Protein AF-T0ZMD0-F1 (afdb_monomer_lite)

Structure (mmCIF, N/CA/C/O backbone):
data_AF-T0ZMD0-F1
#
_entry.id   AF-T0ZMD0-F1
#
loop_
_atom_site.group_PDB
_atom_site.id
_atom_site.type_symbol
_atom_site.label_atom_id
_atom_site.label_alt_id
_atom_site.label_comp_id
_atom_site.label_asym_id
_atom_site.label_entity_id
_atom_site.label_seq_id
_atom_site.pdbx_PDB_ins_code
_atom_site.Cartn_x
_atom_site.Cartn_y
_atom_site.Cartn_z
_atom_site.occupancy
_atom_site.B_iso_or_equiv
_atom_site.auth_seq_id
_atom_site.auth_comp_id
_atom_site.auth_asym_id
_atom_site.auth_atom_id
_atom_site.pdbx_PDB_model_num
ATOM 1 N N . MET A 1 1 ? -16.844 22.521 11.952 1.00 40.09 1 MET A N 1
ATOM 2 C CA . MET A 1 1 ? -15.823 23.270 11.186 1.00 40.09 1 MET A CA 1
ATOM 3 C C . MET A 1 1 ? -14.766 23.731 12.173 1.00 40.09 1 MET A C 1
ATOM 5 O O . MET A 1 1 ? -15.115 24.445 13.101 1.00 40.09 1 MET A O 1
ATOM 9 N N . VAL A 1 2 ? -13.525 23.253 12.065 1.00 36.34 2 VAL A N 1
ATOM 10 C CA . VAL A 1 2 ? -12.446 23.704 12.960 1.00 36.34 2 VAL A CA 1
ATOM 11 C C . VAL A 1 2 ? -11.869 24.987 12.368 1.00 36.34 2 VAL A C 1
ATOM 13 O O . VAL A 1 2 ? -11.177 24.950 11.355 1.00 36.34 2 VAL A O 1
ATOM 16 N N . GLU A 1 3 ? -12.208 26.130 12.959 1.00 47.44 3 GLU A N 1
ATOM 17 C CA . GLU A 1 3 ? -11.680 27.434 12.554 1.00 47.44 3 GLU A CA 1
ATOM 18 C C . GLU A 1 3 ? -10.413 27.760 13.352 1.00 47.44 3 GLU A C 1
ATOM 20 O O . GLU A 1 3 ? -10.457 27.909 14.571 1.00 47.44 3 GLU A O 1
ATOM 25 N N . ALA A 1 4 ? -9.276 27.923 12.672 1.00 49.31 4 ALA A N 1
ATOM 26 C CA . ALA A 1 4 ? -8.074 28.477 13.288 1.00 49.31 4 ALA A CA 1
ATOM 27 C C . ALA A 1 4 ? -8.109 30.012 13.204 1.00 49.31 4 ALA A C 1
ATOM 29 O O . ALA A 1 4 ? -8.079 30.584 12.108 1.00 49.31 4 ALA A O 1
ATOM 30 N N . ARG A 1 5 ? -8.152 30.684 14.358 1.00 55.81 5 ARG A N 1
ATOM 31 C CA . ARG A 1 5 ? -8.105 32.150 14.468 1.00 55.81 5 ARG A CA 1
ATOM 32 C C . ARG A 1 5 ? -6.722 32.619 14.916 1.00 55.81 5 ARG A C 1
ATOM 34 O O . ARG A 1 5 ? -6.032 31.931 15.665 1.00 55.81 5 ARG A O 1
ATOM 41 N N . GLN A 1 6 ? -6.299 33.767 14.405 1.00 66.50 6 GLN A N 1
ATOM 42 C CA . GLN A 1 6 ? -5.112 34.483 14.857 1.00 66.50 6 GLN A CA 1
ATOM 43 C C . GLN A 1 6 ? -5.365 35.123 16.237 1.00 66.50 6 GLN A C 1
ATOM 45 O O . GLN A 1 6 ? -6.524 35.270 16.632 1.00 66.50 6 GLN A O 1
ATOM 50 N N . PRO A 1 7 ? -4.310 35.541 16.964 1.00 67.75 7 PRO A N 1
ATOM 51 C CA . PRO A 1 7 ? -4.454 36.244 18.243 1.00 67.75 7 PRO A CA 1
ATOM 52 C C . PRO A 1 7 ? -5.270 37.545 18.151 1.00 67.75 7 PRO A C 1
ATOM 54 O O . PRO A 1 7 ? -5.857 37.965 19.140 1.00 67.75 7 PRO A O 1
ATOM 57 N N . ASP A 1 8 ? -5.338 38.162 16.966 1.00 75.12 8 ASP A N 1
ATOM 58 C CA . ASP A 1 8 ? -6.132 39.364 16.672 1.00 75.12 8 ASP A CA 1
ATOM 59 C C . ASP A 1 8 ? -7.603 39.062 16.303 1.00 75.12 8 ASP A C 1
ATOM 61 O O . ASP A 1 8 ? -8.353 39.959 15.918 1.00 75.12 8 ASP A O 1
ATOM 65 N N . GLY A 1 9 ? -8.023 37.795 16.382 1.00 69.31 9 GLY A N 1
ATOM 66 C CA . GLY A 1 9 ? -9.378 37.346 16.064 1.00 69.31 9 GLY A CA 1
ATOM 67 C C . GLY A 1 9 ? -9.666 37.153 14.572 1.00 69.31 9 GLY A C 1
ATOM 68 O O . GLY A 1 9 ? -10.742 36.652 14.234 1.00 69.31 9 GLY A O 1
ATOM 69 N N . LYS A 1 10 ? -8.736 37.477 13.662 1.00 64.38 10 LYS A N 1
ATOM 70 C CA . LYS A 1 10 ? -8.917 37.223 12.223 1.00 64.38 10 LYS A CA 1
ATOM 71 C C . LYS A 1 10 ? -8.713 35.745 11.901 1.00 64.38 10 LYS A C 1
ATOM 73 O O . LYS A 1 10 ? -7.869 35.071 12.490 1.00 64.38 10 LYS A O 1
ATOM 78 N N . LEU A 1 11 ? -9.460 35.217 10.928 1.00 59.81 11 LEU A N 1
ATOM 79 C CA . LEU A 1 11 ? -9.220 33.862 10.421 1.00 59.81 11 LEU A CA 1
ATOM 80 C C . LEU A 1 11 ? -7.783 33.746 9.891 1.00 59.81 11 LEU A C 1
ATOM 82 O O . LEU A 1 11 ? -7.318 34.587 9.120 1.00 59.81 11 LEU A O 1
ATOM 86 N N . LYS A 1 12 ? -7.077 32.691 10.312 1.00 54.75 12 LYS A N 1
ATOM 87 C CA . LYS A 1 12 ? -5.674 32.444 9.944 1.00 54.75 12 LYS A CA 1
ATOM 88 C C . LYS A 1 12 ? -5.505 32.108 8.460 1.00 54.75 12 LYS A C 1
ATOM 90 O O . LYS A 1 12 ? -4.443 32.347 7.898 1.00 54.75 12 LYS A O 1
ATOM 95 N N . TYR A 1 13 ? -6.564 31.613 7.822 1.00 51.16 13 TYR A N 1
ATOM 96 C CA . TYR A 1 13 ? -6.591 31.287 6.402 1.00 51.16 13 TYR A CA 1
ATOM 97 C C . TYR A 1 13 ? -7.840 31.897 5.769 1.00 51.16 13 TYR A C 1
ATOM 99 O O . TYR A 1 13 ? -8.961 31.554 6.137 1.00 51.16 13 TYR A O 1
ATOM 107 N N . LYS A 1 14 ? -7.647 32.811 4.814 1.00 44.09 14 LYS A N 1
ATOM 108 C CA . LYS A 1 14 ? -8.706 33.283 3.919 1.00 44.09 14 LYS A CA 1
ATOM 109 C C . LYS A 1 14 ? -8.437 32.665 2.548 1.00 44.09 14 LYS A C 1
ATOM 111 O O . LYS A 1 14 ? -7.700 33.225 1.746 1.00 44.09 14 LYS A O 1
ATOM 116 N N . CYS A 1 15 ? -8.970 31.472 2.309 1.00 49.38 15 CYS A N 1
ATOM 117 C CA . CYS A 1 15 ? -8.951 30.865 0.981 1.00 49.38 15 CYS A CA 1
ATOM 118 C C . CYS A 1 15 ? -10.113 31.471 0.178 1.00 49.38 15 CYS A C 1
ATOM 120 O O . CYS A 1 15 ? -11.268 31.290 0.550 1.00 49.38 15 CYS A O 1
ATOM 122 N N . GLY A 1 16 ? -9.824 32.253 -0.866 1.00 38.97 16 GLY A N 1
ATOM 123 C CA . GLY A 1 16 ? -10.847 32.869 -1.724 1.00 38.97 16 GLY A CA 1
ATOM 124 C C . GLY A 1 16 ? -11.347 31.919 -2.820 1.00 38.97 16 GLY A C 1
ATOM 125 O O . GLY A 1 16 ? -10.521 31.333 -3.514 1.00 38.97 16 GLY A O 1
ATOM 126 N N . GLY A 1 17 ? -12.672 31.771 -2.961 1.00 57.94 17 GLY A N 1
ATOM 127 C CA . GLY A 1 17 ? -13.357 30.951 -3.979 1.00 57.94 17 GLY A CA 1
ATOM 128 C C . GLY A 1 17 ? -14.487 30.066 -3.416 1.00 57.94 17 GLY A C 1
ATOM 129 O O . GLY A 1 17 ? -14.615 29.928 -2.200 1.00 57.94 17 GLY A O 1
ATOM 130 N N . ASP A 1 18 ? -15.281 29.445 -4.302 1.00 59.94 18 ASP A N 1
ATOM 131 C CA . ASP A 1 18 ? -16.253 28.383 -3.975 1.00 59.94 18 ASP A CA 1
ATOM 132 C C . ASP A 1 18 ? -15.513 27.072 -3.651 1.00 59.94 18 ASP A C 1
ATOM 134 O O . ASP A 1 18 ? -15.312 26.209 -4.509 1.00 59.94 18 ASP A O 1
ATOM 138 N N . PHE A 1 19 ? -15.069 26.899 -2.406 1.00 59.03 19 PHE A N 1
ATOM 139 C CA . PHE A 1 19 ? -14.485 25.631 -1.968 1.00 59.03 19 PHE A CA 1
ATOM 140 C C . PHE A 1 19 ? -15.575 24.677 -1.491 1.00 59.03 19 PHE A C 1
ATOM 142 O O . PHE A 1 19 ? -16.247 24.921 -0.491 1.00 59.03 19 PHE A O 1
ATOM 149 N N . LYS A 1 20 ? -15.709 23.533 -2.166 1.00 65.38 20 LYS A N 1
ATOM 150 C CA . LYS A 1 20 ? -16.463 22.399 -1.627 1.00 65.38 20 LYS A CA 1
ATOM 151 C C . LYS A 1 20 ? -15.529 21.544 -0.778 1.00 65.38 20 LYS A C 1
ATOM 153 O O . LYS A 1 20 ? -14.611 20.916 -1.297 1.00 65.38 20 LYS A O 1
ATOM 158 N N . THR A 1 21 ? -15.767 21.507 0.529 1.00 69.25 21 THR A N 1
ATOM 159 C CA . THR A 1 21 ? -15.073 20.582 1.431 1.00 69.25 21 THR A CA 1
ATOM 160 C C . THR A 1 21 ? -15.620 19.169 1.245 1.00 69.25 21 THR A C 1
ATOM 162 O O . THR A 1 21 ? -16.837 18.965 1.164 1.00 69.25 21 THR A O 1
ATOM 165 N N . PHE A 1 22 ? -14.718 18.192 1.201 1.00 71.31 22 PHE A N 1
ATOM 166 C CA . PHE A 1 22 ? -15.036 16.771 1.168 1.00 71.31 22 PHE A CA 1
ATOM 167 C C . PHE A 1 22 ? -14.552 16.141 2.477 1.00 71.31 22 PHE A C 1
ATOM 169 O O . PHE A 1 22 ? -13.348 16.033 2.705 1.00 71.31 22 PHE A O 1
ATOM 176 N N . ASN A 1 23 ? -15.487 15.804 3.366 1.00 82.56 23 ASN A N 1
ATOM 177 C CA . ASN A 1 23 ? -15.170 15.194 4.655 1.00 82.56 23 ASN A CA 1
ATOM 178 C C . ASN A 1 23 ? -15.190 13.671 4.512 1.00 82.56 23 ASN A C 1
ATOM 180 O O . ASN A 1 23 ? -15.939 13.135 3.701 1.00 82.56 23 ASN A O 1
ATOM 184 N N . ILE A 1 24 ? -14.358 12.969 5.285 1.00 83.62 24 ILE A N 1
ATOM 185 C CA . ILE A 1 24 ? -14.415 11.499 5.353 1.00 83.62 24 ILE A CA 1
ATOM 186 C C . ILE A 1 24 ? -15.555 11.065 6.265 1.00 83.62 24 ILE A C 1
ATOM 188 O O . ILE A 1 24 ? -16.425 10.287 5.879 1.00 83.62 24 ILE A O 1
ATOM 192 N N . LEU A 1 25 ? -15.550 11.623 7.469 1.00 87.94 25 LEU A N 1
ATOM 193 C CA . LEU A 1 25 ? -16.556 11.381 8.483 1.00 87.94 25 LEU A CA 1
ATOM 194 C C . LEU A 1 25 ? -17.563 12.523 8.459 1.00 87.94 25 LEU A C 1
ATOM 196 O O . LEU A 1 25 ? -17.179 13.696 8.420 1.00 87.94 25 LEU A O 1
ATOM 200 N N . ARG A 1 26 ? -18.839 12.168 8.494 1.00 88.56 26 ARG A N 1
ATOM 201 C CA . ARG A 1 26 ? -19.922 13.095 8.790 1.00 88.56 26 ARG A CA 1
ATOM 202 C C . ARG A 1 26 ? -20.075 13.264 10.295 1.00 88.56 26 ARG A C 1
ATOM 204 O O . ARG A 1 26 ? -20.149 14.397 10.759 1.00 88.56 26 ARG A O 1
ATOM 211 N N . GLU A 1 27 ? -20.068 12.155 11.027 1.00 90.25 27 GLU A N 1
ATOM 212 C CA . GLU A 1 27 ? -20.309 12.130 12.467 1.00 90.25 27 GLU A CA 1
ATOM 213 C C . GLU A 1 27 ? -19.496 11.021 13.147 1.00 90.25 27 GLU A C 1
ATOM 215 O O . GLU A 1 27 ? -19.136 10.017 12.526 1.00 90.25 27 GLU A O 1
ATOM 220 N N . TYR A 1 28 ? -19.164 11.242 14.417 1.00 92.38 28 TYR A N 1
ATOM 221 C CA . TYR A 1 28 ? -18.503 10.284 15.295 1.00 92.38 28 TYR A CA 1
ATOM 222 C C . TYR A 1 28 ? -19.109 10.406 16.691 1.00 92.38 28 TYR A C 1
ATOM 224 O O . TYR A 1 28 ? -19.133 11.502 17.253 1.00 92.38 28 TYR A O 1
ATOM 232 N N . GLU A 1 29 ? -19.533 9.283 17.252 1.00 95.19 29 GLU A N 1
ATOM 233 C CA . GLU A 1 29 ? -20.088 9.179 18.597 1.00 95.19 29 GLU A CA 1
ATOM 234 C C . GLU A 1 29 ? -19.394 8.036 19.348 1.00 95.19 29 GLU A C 1
ATOM 236 O O . GLU A 1 29 ? -19.066 6.998 18.768 1.00 95.19 29 GLU A O 1
ATOM 241 N N . PHE A 1 30 ? -19.151 8.236 20.642 1.00 94.50 30 PHE A N 1
ATOM 242 C CA . PHE A 1 30 ? -18.651 7.202 21.543 1.00 94.50 30 PHE A CA 1
ATOM 243 C C . PHE A 1 30 ? -19.632 7.030 22.697 1.00 94.50 30 PHE A C 1
ATOM 245 O O . PHE A 1 30 ? -19.888 7.986 23.432 1.00 94.50 30 PHE A O 1
ATOM 252 N N . ASN A 1 31 ? -20.144 5.814 22.868 1.00 94.12 31 ASN A N 1
ATOM 253 C CA . ASN A 1 31 ? -20.979 5.453 24.002 1.00 94.12 31 ASN A CA 1
ATOM 254 C C . ASN A 1 31 ? -20.098 4.844 25.102 1.00 94.12 31 ASN A C 1
ATOM 256 O O . ASN A 1 31 ? -19.581 3.740 24.957 1.00 94.12 31 ASN A O 1
ATOM 260 N N . ALA A 1 32 ? -19.928 5.566 26.211 1.00 93.12 32 ALA A N 1
ATOM 261 C CA . ALA A 1 32 ? -19.086 5.125 27.322 1.00 93.12 32 ALA A CA 1
ATOM 262 C C . ALA A 1 32 ? -19.688 3.966 28.138 1.00 93.12 32 ALA A C 1
ATOM 264 O O . ALA A 1 32 ? -18.946 3.286 28.839 1.00 93.12 32 ALA A O 1
ATOM 265 N N . GLU A 1 33 ? -21.003 3.742 28.066 1.00 94.81 33 GLU A N 1
ATOM 266 C CA . GLU A 1 33 ? -21.670 2.639 28.769 1.00 94.81 33 GLU A CA 1
ATOM 267 C C . GLU A 1 33 ? -21.510 1.312 28.020 1.00 94.81 33 GLU A C 1
ATOM 269 O O . GLU A 1 33 ? -21.354 0.270 28.654 1.00 94.81 33 GLU A O 1
ATOM 274 N N . THR A 1 34 ? -21.527 1.343 26.681 1.00 94.31 34 THR A N 1
ATOM 275 C CA . THR A 1 34 ? -21.368 0.146 25.833 1.00 94.31 34 THR A CA 1
ATOM 276 C C . THR A 1 34 ? -19.956 -0.028 25.267 1.00 94.31 34 THR A C 1
ATOM 278 O O . THR A 1 34 ? -19.668 -1.059 24.668 1.00 94.31 34 THR A O 1
ATOM 281 N N . GLU A 1 35 ? -19.069 0.954 25.460 1.00 94.56 35 GLU A N 1
ATOM 282 C CA . GLU A 1 35 ? -17.739 1.043 24.830 1.00 94.56 35 GLU A CA 1
ATOM 283 C C . GLU A 1 35 ? -17.786 0.996 23.287 1.00 94.56 35 GLU A C 1
ATOM 285 O O . GLU A 1 35 ? -16.816 0.625 22.620 1.00 94.56 35 GLU A O 1
ATOM 290 N N . GLU A 1 36 ? -18.912 1.398 22.693 1.00 96.06 36 GLU A N 1
ATOM 291 C CA . GLU A 1 36 ? -19.125 1.360 21.247 1.00 96.06 36 GLU A CA 1
ATOM 292 C C . GLU A 1 36 ? -18.762 2.683 20.569 1.00 96.06 36 GLU A C 1
ATOM 294 O O . GLU A 1 36 ? -19.025 3.781 21.068 1.00 96.06 36 GLU A O 1
ATOM 299 N N . HIS A 1 37 ? -18.184 2.563 19.373 1.00 94.25 37 HIS A N 1
ATOM 300 C CA . HIS A 1 37 ? -17.872 3.682 18.493 1.00 94.25 37 HIS A CA 1
ATOM 301 C C . HIS A 1 37 ? -18.806 3.665 17.281 1.00 94.25 37 HIS A C 1
ATOM 303 O O . HIS A 1 37 ? -18.746 2.741 16.467 1.00 94.25 37 HIS A O 1
ATOM 309 N N . THR A 1 38 ? -19.601 4.719 17.113 1.00 93.19 38 THR A N 1
ATOM 310 C CA . THR A 1 38 ? -20.445 4.921 15.930 1.00 93.19 38 THR A CA 1
ATOM 311 C C . THR A 1 38 ? -19.777 5.931 15.010 1.00 93.19 38 THR A C 1
ATOM 313 O O . THR A 1 38 ? -19.401 7.026 15.424 1.00 93.19 38 THR A O 1
ATOM 316 N N . ILE A 1 39 ? -19.603 5.556 13.744 1.00 92.31 39 ILE A N 1
ATOM 317 C CA . ILE A 1 39 ? -18.988 6.399 12.720 1.00 92.31 39 ILE A CA 1
ATOM 318 C C . ILE A 1 39 ? -19.960 6.511 11.549 1.00 92.31 39 ILE A C 1
ATOM 320 O O . ILE A 1 39 ? -20.269 5.506 10.910 1.00 92.31 39 ILE A O 1
ATOM 324 N N . GLU A 1 40 ? -20.386 7.729 11.219 1.00 90.94 40 GLU A N 1
ATOM 325 C CA . GLU A 1 40 ? -21.125 7.996 9.985 1.00 90.94 40 GLU A CA 1
ATOM 326 C C . GLU A 1 40 ? -20.160 8.522 8.918 1.00 90.94 40 GLU A C 1
ATOM 328 O O . GLU A 1 40 ? -19.497 9.548 9.101 1.00 90.94 40 GLU A O 1
ATOM 333 N N . LEU A 1 41 ? -20.071 7.826 7.783 1.00 88.69 41 LEU A N 1
ATOM 334 C CA . LEU A 1 41 ? -19.326 8.303 6.616 1.00 88.69 41 LEU A CA 1
ATOM 335 C C . LEU A 1 41 ? -20.129 9.379 5.885 1.00 88.69 41 LEU A C 1
ATOM 337 O O . LEU A 1 41 ? -21.350 9.292 5.784 1.00 88.69 41 LEU A O 1
ATOM 341 N N . ASP A 1 42 ? -19.449 10.377 5.322 1.00 89.19 42 ASP A N 1
ATOM 342 C CA . ASP A 1 42 ? -20.120 11.368 4.479 1.00 89.19 42 ASP A CA 1
ATOM 343 C C . ASP A 1 42 ? -20.750 10.667 3.256 1.00 89.19 42 ASP A C 1
ATOM 345 O O . ASP A 1 42 ? -20.019 10.051 2.475 1.00 89.19 42 ASP A O 1
ATOM 349 N N . PRO A 1 43 ? -22.079 10.751 3.037 1.00 86.19 43 PRO A N 1
ATOM 350 C CA . PRO A 1 43 ? -22.754 10.015 1.964 1.00 86.19 43 PRO A CA 1
ATOM 351 C C . PRO A 1 43 ? -22.208 10.308 0.562 1.00 86.19 43 PRO A C 1
ATOM 353 O O . PRO A 1 43 ? -22.333 9.484 -0.345 1.00 86.19 43 PRO A O 1
ATOM 356 N N . ARG A 1 44 ? -21.544 11.458 0.370 1.00 84.94 44 ARG A N 1
ATOM 357 C CA . ARG A 1 44 ? -20.880 11.809 -0.893 1.00 84.94 44 ARG A CA 1
ATOM 358 C C . ARG A 1 44 ? -19.722 10.861 -1.230 1.00 84.94 44 ARG A C 1
ATOM 360 O O . ARG A 1 44 ? -19.330 10.807 -2.392 1.00 84.94 44 ARG A O 1
ATOM 367 N N . TRP A 1 45 ? -19.216 10.077 -0.273 1.00 83.75 45 TRP A N 1
ATOM 368 C CA . TRP A 1 45 ? -18.262 8.990 -0.526 1.00 83.75 45 TRP A CA 1
ATOM 369 C C . TRP A 1 45 ? -18.812 7.919 -1.443 1.00 83.75 45 TRP A C 1
ATOM 371 O O . TRP A 1 45 ? -18.082 7.427 -2.298 1.00 83.75 45 TRP A O 1
ATOM 381 N N . VAL A 1 46 ? -20.095 7.584 -1.310 1.00 79.69 46 VAL A N 1
ATOM 382 C CA . VAL A 1 46 ? -20.720 6.542 -2.133 1.00 79.69 46 VAL A CA 1
ATOM 383 C C . VAL A 1 46 ? -20.651 6.918 -3.616 1.00 79.69 46 VAL A C 1
ATOM 385 O O . VAL A 1 46 ? -20.444 6.054 -4.465 1.00 79.69 46 VAL A O 1
ATOM 388 N N . LEU A 1 47 ? -20.720 8.218 -3.930 1.00 81.56 47 LEU A N 1
ATOM 389 C CA . LEU A 1 47 ? -20.613 8.722 -5.300 1.00 81.56 47 LEU A CA 1
ATOM 390 C C . LEU A 1 47 ? -19.241 8.439 -5.927 1.00 81.56 47 LEU A C 1
ATOM 392 O O . LEU A 1 47 ? -19.178 8.185 -7.127 1.00 81.56 47 LEU A O 1
ATOM 396 N N . LEU A 1 48 ? -18.159 8.420 -5.137 1.00 76.12 48 LEU A N 1
ATOM 397 C CA . LEU A 1 48 ? -16.814 8.107 -5.639 1.00 76.12 48 LEU A CA 1
ATOM 398 C C . LEU A 1 48 ? -16.692 6.658 -6.128 1.00 76.12 48 LEU A C 1
ATOM 400 O O . LEU A 1 48 ? -15.885 6.377 -7.006 1.00 76.12 48 LEU A O 1
ATOM 404 N N . PHE A 1 49 ? -17.513 5.748 -5.601 1.00 73.00 49 PHE A N 1
ATOM 405 C CA . PHE A 1 49 ? -17.535 4.342 -6.014 1.00 73.00 49 PHE A CA 1
ATOM 406 C C . PHE A 1 49 ? -18.577 4.048 -7.102 1.00 73.00 49 PHE A C 1
ATOM 408 O O . PHE A 1 49 ? -18.643 2.925 -7.604 1.00 73.00 49 PHE A O 1
ATOM 415 N N . GLY A 1 50 ? -19.375 5.044 -7.506 1.00 73.25 50 GLY A N 1
ATOM 416 C CA . GLY A 1 50 ? -20.444 4.880 -8.496 1.00 73.25 50 GLY A CA 1
ATOM 417 C C . GLY A 1 50 ? -19.948 4.440 -9.876 1.00 73.25 50 GLY A C 1
ATOM 418 O O . GLY A 1 50 ? -20.656 3.722 -10.579 1.00 73.25 50 GLY A O 1
ATOM 419 N N . ALA A 1 51 ? -18.709 4.795 -10.233 1.00 75.94 51 ALA A N 1
ATOM 420 C CA . ALA A 1 51 ? -18.072 4.402 -11.491 1.00 75.94 51 ALA A CA 1
ATOM 421 C C . ALA A 1 51 ? -17.600 2.936 -11.519 1.00 75.94 51 ALA A C 1
ATOM 423 O O . ALA A 1 51 ? -17.171 2.456 -12.562 1.00 75.94 51 ALA A O 1
ATOM 424 N N . ARG A 1 52 ? -17.677 2.213 -10.390 1.00 72.81 52 ARG A N 1
ATOM 425 C CA . ARG A 1 52 ? -17.160 0.840 -10.225 1.00 72.81 52 ARG A CA 1
ATOM 426 C C . ARG A 1 52 ? -15.665 0.675 -10.535 1.00 72.81 52 ARG A C 1
ATOM 428 O O . ARG A 1 52 ? -15.194 -0.442 -10.711 1.00 72.81 52 ARG A O 1
ATOM 435 N N . GLU A 1 53 ? -14.919 1.773 -10.542 1.00 75.94 53 GLU A N 1
ATOM 436 C CA . GLU A 1 53 ? -13.460 1.789 -10.628 1.00 75.94 53 GLU A CA 1
ATOM 437 C C . GLU A 1 53 ? -12.880 1.614 -9.222 1.00 75.94 53 GLU A C 1
ATOM 439 O O . GLU A 1 53 ? -12.427 2.557 -8.572 1.00 75.94 53 GLU A O 1
ATOM 444 N N . TYR A 1 54 ? -12.978 0.395 -8.705 1.00 78.19 54 TYR A N 1
ATOM 445 C CA . TYR A 1 54 ? -12.420 0.027 -7.414 1.00 78.19 54 TYR A CA 1
ATOM 446 C C . TYR A 1 54 ? -11.683 -1.292 -7.520 1.00 78.19 54 TYR A C 1
ATOM 448 O O . TYR A 1 54 ? -11.937 -2.108 -8.400 1.00 78.19 54 TYR A O 1
ATOM 456 N N . GLU A 1 55 ? -10.791 -1.496 -6.564 1.00 81.12 55 GLU A N 1
ATOM 457 C CA . GLU A 1 55 ? -9.951 -2.676 -6.511 1.00 81.12 55 GLU A CA 1
ATOM 458 C C . GLU A 1 55 ? -10.119 -3.338 -5.162 1.00 81.12 55 GLU A C 1
ATOM 460 O O . GLU A 1 55 ? -10.188 -2.677 -4.118 1.00 81.12 55 GLU A O 1
ATOM 465 N N . LEU A 1 56 ? -10.240 -4.659 -5.197 1.00 85.69 56 LEU A N 1
ATOM 466 C CA . LEU A 1 56 ? -10.527 -5.444 -4.014 1.00 85.69 56 LEU A CA 1
ATOM 467 C C . LEU A 1 56 ? -9.224 -5.861 -3.346 1.00 85.69 56 LEU A C 1
ATOM 469 O O . LEU A 1 56 ? -8.278 -6.328 -3.975 1.00 85.69 56 LEU A O 1
ATOM 473 N N . ILE A 1 57 ? -9.199 -5.706 -2.030 1.00 90.81 57 ILE A N 1
ATOM 474 C CA . ILE A 1 57 ? -8.103 -6.157 -1.188 1.00 90.81 57 ILE A CA 1
ATOM 475 C C . ILE A 1 57 ? -8.648 -7.245 -0.275 1.00 90.81 57 ILE A C 1
ATOM 477 O O . ILE A 1 57 ? -9.688 -7.063 0.355 1.00 90.81 57 ILE A O 1
ATOM 481 N N . ASP A 1 58 ? -7.915 -8.351 -0.159 1.00 91.69 58 ASP A N 1
ATOM 482 C CA . ASP A 1 58 ? -8.181 -9.358 0.865 1.00 91.69 58 ASP A CA 1
ATOM 483 C C . ASP A 1 58 ? -8.004 -8.726 2.255 1.00 91.69 58 ASP A C 1
ATOM 485 O O . ASP A 1 58 ? -6.888 -8.433 2.706 1.00 91.69 58 ASP A O 1
ATOM 489 N N . TRP A 1 59 ? -9.135 -8.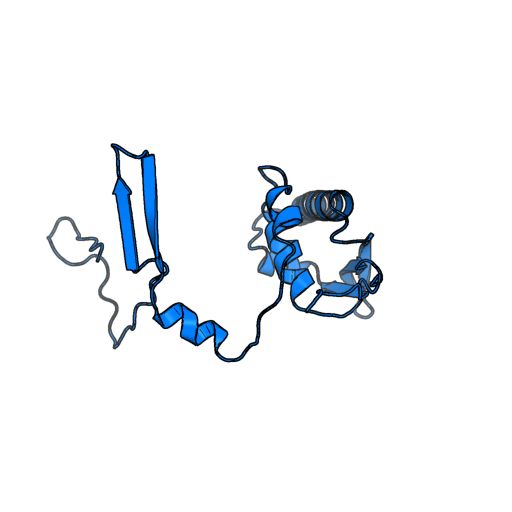485 2.919 1.00 93.19 59 TRP A N 1
ATOM 490 C CA . TRP A 1 59 ? -9.183 -7.822 4.215 1.00 93.19 59 TRP A CA 1
ATOM 491 C C . TRP A 1 59 ? -8.504 -8.640 5.313 1.00 93.19 59 TRP A C 1
ATOM 493 O O . TRP A 1 59 ? -7.817 -8.082 6.172 1.00 93.19 59 TRP A O 1
ATOM 503 N N . HIS A 1 60 ? -8.632 -9.965 5.260 1.00 95.75 60 HIS A N 1
ATOM 504 C CA . HIS A 1 60 ? -8.032 -10.844 6.250 1.00 95.75 60 HIS A CA 1
ATOM 505 C C . HIS A 1 60 ? -6.504 -10.775 6.172 1.00 95.75 60 HIS A C 1
ATOM 507 O O . HIS A 1 60 ? -5.838 -10.552 7.186 1.00 95.75 60 HIS A O 1
ATOM 513 N N . LYS A 1 61 ? -5.942 -10.833 4.960 1.00 96.19 61 LYS A N 1
ATOM 514 C CA . LYS A 1 61 ? -4.502 -10.625 4.743 1.00 96.19 61 LYS A CA 1
ATOM 515 C C . LYS A 1 61 ? -4.073 -9.214 5.149 1.00 96.19 61 LYS A C 1
ATOM 517 O O . LYS A 1 61 ? -3.046 -9.039 5.801 1.00 96.19 61 LYS A O 1
ATOM 522 N N . ARG A 1 62 ? -4.878 -8.196 4.829 1.00 96.00 62 ARG A N 1
ATOM 523 C CA . ARG A 1 62 ? -4.590 -6.789 5.155 1.00 96.00 62 ARG A CA 1
ATOM 524 C C . ARG A 1 62 ? -4.453 -6.533 6.658 1.00 96.00 62 ARG A C 1
ATOM 526 O O . ARG A 1 62 ? -3.609 -5.716 7.042 1.00 96.00 62 ARG A O 1
ATOM 533 N N . LEU A 1 63 ? -5.270 -7.194 7.482 1.00 96.06 63 LEU A N 1
ATOM 534 C CA . LEU A 1 63 ? -5.231 -7.104 8.947 1.00 96.06 63 LEU A CA 1
ATOM 535 C C . LEU A 1 63 ? -4.021 -7.819 9.557 1.00 96.06 63 LEU A C 1
ATOM 537 O O . LEU A 1 63 ? -3.529 -7.402 10.602 1.00 96.06 63 LEU A O 1
ATOM 541 N N . GLN A 1 64 ? -3.510 -8.857 8.895 1.00 97.62 64 GLN A N 1
ATOM 542 C CA . GLN A 1 64 ? -2.323 -9.585 9.344 1.00 97.62 64 GLN A CA 1
ATOM 543 C C . GLN A 1 64 ? -1.000 -8.867 9.036 1.00 97.62 64 GLN A C 1
ATOM 545 O O . GLN A 1 64 ? 0.051 -9.330 9.492 1.00 97.62 64 GLN A O 1
ATOM 550 N N . ILE A 1 65 ? -1.016 -7.760 8.278 1.00 97.12 65 ILE A N 1
ATOM 551 C CA . ILE A 1 65 ? 0.175 -6.929 8.060 1.00 97.12 65 ILE A CA 1
ATOM 552 C C . ILE A 1 65 ? 0.642 -6.355 9.401 1.00 97.12 65 ILE A C 1
ATOM 554 O O . ILE A 1 65 ? -0.092 -5.637 10.085 1.00 97.12 65 ILE A O 1
ATOM 558 N N . ARG A 1 66 ? 1.895 -6.644 9.759 1.00 96.50 66 ARG A N 1
ATOM 559 C CA . ARG A 1 66 ? 2.495 -6.261 11.043 1.00 96.50 66 ARG A CA 1
ATOM 560 C C . ARG A 1 66 ? 2.519 -4.742 11.251 1.00 96.50 66 ARG A C 1
ATOM 562 O O . ARG A 1 66 ? 2.557 -3.940 10.315 1.00 96.50 66 ARG A O 1
ATOM 569 N N . ARG A 1 67 ? 2.551 -4.328 12.522 1.00 94.00 67 ARG A N 1
ATOM 570 C CA . ARG A 1 67 ? 2.754 -2.917 12.896 1.00 94.00 67 ARG A CA 1
ATOM 571 C C . ARG A 1 67 ? 4.082 -2.400 12.322 1.00 94.00 67 ARG A C 1
ATOM 573 O O . ARG A 1 67 ? 5.055 -3.144 12.246 1.00 94.00 67 ARG A O 1
ATOM 580 N N . GLY A 1 68 ? 4.104 -1.135 11.900 1.00 92.31 68 GLY A N 1
ATOM 581 C CA . GLY A 1 68 ? 5.273 -0.507 11.266 1.00 92.31 68 GLY A CA 1
ATOM 582 C C . GLY A 1 68 ? 5.480 -0.845 9.782 1.00 92.31 68 GLY A C 1
ATOM 583 O O . GLY A 1 68 ? 6.422 -0.342 9.181 1.00 92.31 68 GLY A O 1
ATOM 584 N N . GLN A 1 69 ? 4.607 -1.652 9.164 1.00 95.06 69 GLN A N 1
ATOM 585 C CA . GLN A 1 69 ? 4.689 -2.030 7.743 1.00 95.06 69 GLN A CA 1
ATOM 586 C C . GLN A 1 69 ? 3.788 -1.170 6.842 1.00 95.06 69 GLN A C 1
ATOM 588 O O . GLN A 1 69 ? 3.091 -1.677 5.964 1.00 95.06 69 GLN A O 1
ATOM 593 N N . ASP A 1 70 ? 3.768 0.150 7.037 1.00 94.75 70 ASP A N 1
ATOM 594 C CA . ASP A 1 70 ? 2.873 1.028 6.266 1.00 94.75 70 ASP A CA 1
ATOM 595 C C . ASP A 1 70 ? 3.211 1.059 4.771 1.00 94.75 70 ASP A C 1
ATOM 597 O O . ASP A 1 70 ? 2.313 1.155 3.933 1.00 94.75 70 ASP A O 1
ATOM 601 N N . MET A 1 71 ? 4.482 0.853 4.414 1.00 97.12 71 MET A N 1
ATOM 602 C CA . MET A 1 71 ? 4.875 0.665 3.017 1.00 97.12 71 MET A CA 1
ATOM 603 C C . MET A 1 71 ? 4.285 -0.619 2.419 1.00 97.12 71 MET A C 1
ATOM 605 O O . MET A 1 71 ? 3.854 -0.585 1.272 1.00 97.12 71 MET A O 1
ATOM 609 N N . ALA A 1 72 ? 4.184 -1.719 3.176 1.00 97.88 72 ALA A N 1
ATOM 610 C CA . ALA A 1 72 ? 3.532 -2.942 2.696 1.00 97.88 72 ALA A CA 1
ATOM 611 C C . ALA A 1 72 ? 2.046 -2.699 2.408 1.00 97.88 72 ALA A C 1
ATOM 613 O O . ALA A 1 72 ? 1.537 -3.112 1.372 1.00 97.88 72 ALA A O 1
ATOM 614 N N . LYS A 1 73 ? 1.363 -1.946 3.277 1.00 96.94 73 LYS A N 1
ATOM 615 C CA . LYS A 1 73 ? -0.046 -1.564 3.093 1.00 96.94 73 LYS A CA 1
ATOM 616 C C . LYS A 1 73 ? -0.255 -0.718 1.837 1.00 96.94 73 LYS A C 1
ATOM 618 O O . LYS A 1 73 ? -1.197 -0.948 1.079 1.00 96.94 73 LYS A O 1
ATOM 623 N N . SER A 1 74 ? 0.611 0.271 1.629 1.00 96.06 74 SER A N 1
ATOM 624 C CA . SER A 1 74 ? 0.574 1.134 0.447 1.00 96.06 74 SER A CA 1
ATOM 625 C C . SER A 1 74 ? 0.920 0.362 -0.826 1.00 96.06 74 SER A C 1
ATOM 627 O O . SER A 1 74 ? 0.268 0.555 -1.849 1.00 96.06 74 SER A O 1
ATOM 629 N N . LEU A 1 75 ? 1.886 -0.557 -0.755 1.00 96.94 75 LEU A N 1
ATOM 630 C CA . LEU A 1 75 ? 2.265 -1.414 -1.872 1.00 96.94 75 LEU A CA 1
ATOM 631 C C . LEU A 1 75 ? 1.163 -2.413 -2.231 1.00 96.94 75 LEU A C 1
ATOM 633 O O . LEU A 1 75 ? 0.870 -2.562 -3.408 1.00 96.94 75 LEU A O 1
ATOM 637 N N . GLN A 1 76 ? 0.490 -3.022 -1.250 1.00 96.44 76 GLN A N 1
ATOM 638 C CA . GLN A 1 76 ? -0.673 -3.881 -1.495 1.00 96.44 76 GLN A CA 1
ATOM 639 C C . GLN A 1 76 ? -1.785 -3.120 -2.225 1.00 96.44 76 GLN A C 1
ATOM 641 O O . GLN A 1 76 ? -2.342 -3.639 -3.185 1.00 96.44 76 GLN A O 1
ATOM 646 N N . ARG A 1 77 ? -2.084 -1.881 -1.803 1.00 94.81 77 ARG A N 1
ATOM 647 C CA . ARG A 1 77 ? -3.066 -1.029 -2.492 1.00 94.81 77 ARG A CA 1
ATOM 648 C C . ARG A 1 77 ? -2.686 -0.763 -3.941 1.00 94.81 77 ARG A C 1
ATOM 650 O O . ARG A 1 77 ? -3.561 -0.793 -4.789 1.00 94.81 77 ARG A O 1
ATOM 657 N N . LEU A 1 78 ? -1.413 -0.465 -4.199 1.00 94.94 78 LEU A N 1
ATOM 658 C CA . LEU A 1 78 ? -0.920 -0.210 -5.550 1.00 94.94 78 LEU A CA 1
ATOM 659 C C . LEU A 1 78 ? -0.996 -1.470 -6.413 1.00 94.94 78 LEU A C 1
ATOM 661 O O . LEU A 1 78 ? -1.488 -1.422 -7.527 1.00 94.94 78 LEU A O 1
ATOM 665 N N . VAL A 1 79 ? -0.529 -2.600 -5.891 1.00 94.25 79 VAL A N 1
ATOM 666 C CA . VAL A 1 79 ? -0.499 -3.856 -6.641 1.00 94.25 79 VAL A CA 1
ATOM 667 C C . VAL A 1 79 ? -1.907 -4.355 -6.973 1.00 94.25 79 VAL A C 1
ATOM 669 O O . VAL A 1 79 ? -2.109 -4.968 -8.017 1.00 94.25 79 VAL A O 1
ATOM 672 N N . ALA A 1 80 ? -2.889 -4.047 -6.125 1.00 92.44 80 ALA A N 1
ATOM 673 C CA . ALA A 1 80 ? -4.284 -4.355 -6.396 1.00 92.44 80 ALA A CA 1
ATOM 674 C C . ALA A 1 80 ? -4.859 -3.577 -7.593 1.00 92.44 80 ALA A C 1
ATOM 676 O O . ALA A 1 80 ? -5.871 -4.009 -8.108 1.00 92.44 80 ALA A O 1
ATOM 677 N N . THR A 1 81 ? -4.239 -2.486 -8.075 1.00 88.94 81 THR A N 1
ATOM 678 C CA . THR A 1 81 ? -4.795 -1.666 -9.174 1.00 88.94 81 THR A CA 1
ATOM 679 C C . THR A 1 81 ? -4.575 -2.200 -10.581 1.00 88.94 81 THR A C 1
ATOM 681 O O . THR A 1 81 ? -4.734 -1.462 -11.553 1.00 88.94 81 THR A O 1
ATOM 684 N N . SER A 1 82 ? -4.098 -3.431 -10.710 1.00 86.62 82 SER A N 1
ATOM 685 C CA . SER A 1 82 ? -3.878 -4.065 -12.001 1.00 86.62 82 SER A CA 1
ATOM 686 C C . SER A 1 82 ? -4.017 -5.575 -11.874 1.00 86.62 82 SER A C 1
ATOM 688 O O . SER A 1 82 ? -3.561 -6.184 -10.907 1.00 86.62 82 SER A O 1
ATOM 690 N N . ASN A 1 83 ? -4.599 -6.192 -12.899 1.00 84.94 83 ASN A N 1
ATOM 691 C CA . ASN A 1 83 ? -4.688 -7.643 -13.035 1.00 84.94 83 ASN A CA 1
ATOM 692 C C . ASN A 1 83 ? -3.455 -8.259 -13.727 1.00 84.94 83 ASN A C 1
ATOM 694 O O . ASN A 1 83 ? -3.402 -9.476 -13.931 1.00 84.94 83 ASN A O 1
ATOM 698 N N . GLU A 1 84 ? -2.456 -7.448 -14.094 1.00 90.69 84 GLU A N 1
ATOM 699 C CA . GLU A 1 84 ? -1.217 -7.944 -14.683 1.00 90.69 84 GLU A CA 1
ATOM 700 C C . GLU A 1 84 ? -0.467 -8.835 -13.690 1.00 90.69 84 GLU A C 1
ATOM 702 O O . GLU A 1 84 ? -0.138 -8.427 -12.576 1.00 90.69 84 GLU A O 1
ATOM 707 N N . ARG A 1 85 ? -0.132 -10.059 -14.118 1.00 93.38 85 ARG A N 1
ATOM 708 C CA . ARG A 1 85 ? 0.589 -11.025 -13.270 1.00 93.38 85 ARG A CA 1
ATOM 709 C C . ARG A 1 85 ? 1.988 -10.564 -12.878 1.00 93.38 85 ARG A C 1
ATOM 711 O O . ARG A 1 85 ? 2.491 -10.982 -11.840 1.00 93.38 85 ARG A O 1
ATOM 718 N N . ILE A 1 86 ? 2.633 -9.771 -13.730 1.00 96.75 86 ILE A N 1
ATOM 719 C CA . ILE A 1 86 ? 3.964 -9.225 -13.480 1.00 96.75 86 ILE A CA 1
ATOM 720 C C . ILE A 1 86 ? 3.870 -7.717 -13.608 1.00 96.75 86 ILE A C 1
ATOM 722 O O . ILE A 1 86 ? 3.786 -7.201 -14.718 1.00 96.75 86 ILE A O 1
ATOM 726 N N . GLN A 1 87 ? 3.941 -7.026 -12.481 1.00 96.62 87 GLN A N 1
ATOM 727 C CA . GLN A 1 87 ? 3.844 -5.574 -12.429 1.00 96.62 87 GLN A CA 1
ATOM 728 C C . GLN A 1 87 ? 5.231 -4.968 -12.259 1.00 96.62 87 GLN A C 1
ATOM 730 O O . GLN A 1 87 ? 6.052 -5.488 -11.499 1.00 96.62 87 GLN A O 1
ATOM 735 N N . ARG A 1 88 ? 5.508 -3.873 -12.972 1.00 97.50 88 ARG A N 1
ATOM 736 C CA . ARG A 1 88 ? 6.812 -3.201 -12.950 1.00 97.50 88 ARG A CA 1
ATOM 737 C C . ARG A 1 88 ? 6.657 -1.731 -12.615 1.00 97.50 88 ARG A C 1
ATOM 739 O O . ARG A 1 88 ? 5.889 -1.024 -13.259 1.00 97.50 88 ARG A O 1
ATOM 746 N N . TYR A 1 89 ? 7.434 -1.273 -11.640 1.00 97.31 89 TYR A N 1
ATOM 747 C CA . TYR A 1 89 ? 7.396 0.104 -11.165 1.00 97.31 89 TYR A CA 1
ATOM 748 C C . TYR A 1 89 ? 8.802 0.690 -11.127 1.00 97.31 89 TYR A C 1
ATOM 750 O O . TYR A 1 89 ? 9.660 0.198 -10.391 1.00 97.31 89 TYR A O 1
ATOM 758 N N . ASN A 1 90 ? 9.029 1.763 -11.885 1.00 97.50 90 ASN A N 1
ATOM 759 C CA . ASN A 1 90 ? 10.242 2.573 -11.776 1.00 97.50 90 ASN A CA 1
ATOM 760 C C . ASN A 1 90 ? 10.430 3.033 -10.312 1.00 97.50 90 ASN A C 1
ATOM 762 O O . ASN A 1 90 ? 9.467 3.438 -9.652 1.00 97.50 90 ASN A O 1
ATOM 766 N N . LEU A 1 91 ? 11.659 2.955 -9.788 1.00 97.56 91 LEU A N 1
ATOM 767 C CA . LEU A 1 91 ? 11.924 3.237 -8.374 1.00 97.56 91 LEU A CA 1
ATOM 768 C C . LEU A 1 91 ? 11.781 4.721 -8.005 1.00 97.56 91 LEU A C 1
ATOM 770 O O . LEU A 1 91 ? 11.425 5.006 -6.863 1.00 97.56 91 LEU A O 1
ATOM 774 N N . ASP A 1 92 ? 12.049 5.673 -8.904 1.00 96.12 92 ASP A N 1
ATOM 775 C CA . ASP A 1 92 ? 11.796 7.105 -8.658 1.00 96.12 92 ASP A CA 1
ATOM 776 C C . ASP A 1 92 ? 10.309 7.364 -8.479 1.00 96.12 92 ASP A C 1
ATOM 778 O O . ASP A 1 92 ? 9.880 7.920 -7.462 1.00 96.12 92 ASP A O 1
ATOM 782 N N . TRP A 1 93 ? 9.518 6.880 -9.433 1.00 97.06 93 TRP A N 1
ATOM 783 C CA . TRP A 1 93 ? 8.071 7.005 -9.374 1.00 97.06 93 TRP A CA 1
ATOM 784 C C . TRP A 1 93 ? 7.504 6.320 -8.130 1.00 97.06 93 TRP A C 1
ATOM 786 O O . TRP A 1 93 ? 6.709 6.919 -7.406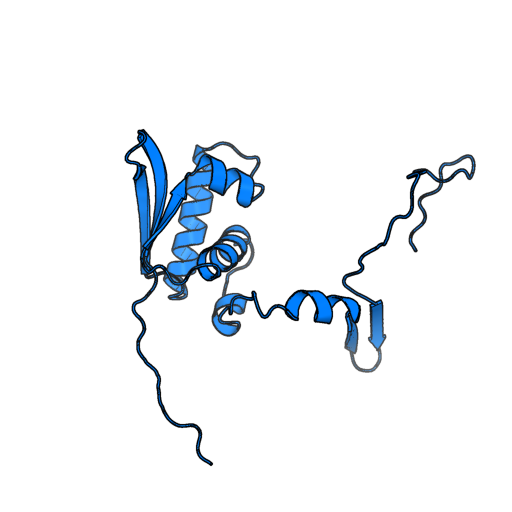 1.00 97.06 93 TRP A O 1
ATOM 796 N N . LEU A 1 94 ? 7.953 5.098 -7.828 1.00 97.81 94 LEU A N 1
ATOM 797 C CA . LEU A 1 94 ? 7.462 4.347 -6.678 1.00 97.81 94 LEU A CA 1
ATOM 798 C C . LEU A 1 94 ? 7.818 5.037 -5.359 1.00 97.81 94 LEU A C 1
ATOM 800 O O . LEU A 1 94 ? 6.972 5.139 -4.475 1.00 97.81 94 LEU A O 1
ATOM 804 N N . GLN A 1 95 ? 9.043 5.549 -5.224 1.00 97.44 95 GLN A N 1
ATOM 805 C CA . GLN A 1 95 ? 9.460 6.266 -4.021 1.00 97.44 95 GLN A CA 1
ATOM 806 C C . GLN A 1 95 ? 8.596 7.513 -3.784 1.00 97.44 95 GLN A C 1
ATOM 808 O O . GLN A 1 95 ? 8.148 7.746 -2.657 1.00 97.44 95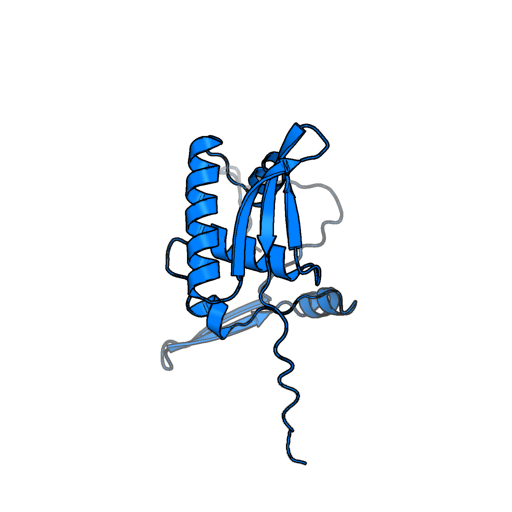 GLN A O 1
ATOM 813 N N . SER A 1 96 ? 8.315 8.272 -4.848 1.00 96.50 96 SER A N 1
ATOM 814 C CA . SER A 1 96 ? 7.407 9.422 -4.805 1.00 96.50 96 SER A CA 1
ATOM 815 C C . SER A 1 96 ? 5.978 9.002 -4.445 1.00 96.50 96 SER A C 1
ATOM 817 O O . SER A 1 96 ? 5.373 9.573 -3.537 1.00 96.50 96 SER A O 1
ATOM 819 N N . LYS A 1 97 ? 5.459 7.940 -5.076 1.00 95.69 97 LYS A N 1
ATOM 820 C CA . LYS A 1 97 ? 4.109 7.407 -4.834 1.00 95.69 97 LYS A CA 1
ATOM 821 C C . LYS A 1 97 ? 3.910 6.927 -3.393 1.00 95.69 97 LYS A C 1
ATOM 823 O O . LYS A 1 97 ? 2.810 7.049 -2.860 1.00 95.69 97 LYS A O 1
ATOM 828 N N . MET A 1 98 ? 4.966 6.414 -2.764 1.00 95.06 98 MET A N 1
ATOM 829 C CA . MET A 1 98 ? 4.977 5.989 -1.360 1.00 95.06 98 MET A CA 1
ATOM 830 C C . MET A 1 98 ? 5.203 7.146 -0.375 1.00 95.06 98 MET A C 1
ATOM 832 O O . MET A 1 98 ? 5.227 6.909 0.831 1.00 95.06 98 MET A O 1
ATOM 836 N N . VAL A 1 99 ? 5.382 8.380 -0.866 1.00 93.62 99 VAL A N 1
ATOM 837 C CA . VAL A 1 99 ? 5.670 9.582 -0.062 1.00 93.62 99 VAL A CA 1
ATOM 838 C C . VAL A 1 99 ? 6.905 9.376 0.833 1.00 93.62 99 VAL A C 1
ATOM 840 O O . VAL A 1 99 ? 6.981 9.840 1.968 1.00 93.62 99 VAL A O 1
ATOM 843 N N . TYR A 1 100 ? 7.899 8.638 0.329 1.00 93.75 100 TYR A N 1
ATOM 844 C CA . TYR A 1 100 ? 9.090 8.283 1.096 1.00 93.75 100 TYR A CA 1
ATOM 845 C C . TYR A 1 100 ? 10.217 9.296 0.858 1.00 93.75 100 TYR A C 1
ATOM 847 O O . TYR A 1 100 ? 10.868 9.300 -0.189 1.00 93.75 100 TYR A O 1
ATOM 855 N N . THR A 1 101 ? 10.491 10.134 1.858 1.00 92.50 101 THR A N 1
ATOM 856 C CA . THR A 1 101 ? 11.452 11.252 1.771 1.00 92.50 101 THR A CA 1
ATOM 857 C C . THR A 1 101 ? 12.905 10.867 2.076 1.00 92.50 101 THR A C 1
ATOM 859 O O . THR A 1 101 ? 13.813 11.680 1.919 1.00 92.50 101 THR A O 1
ATOM 862 N N . GLY A 1 102 ? 13.151 9.631 2.520 1.00 93.62 102 GLY A N 1
ATOM 863 C CA . GLY A 1 102 ? 14.487 9.155 2.875 1.00 93.62 102 GLY A CA 1
ATOM 864 C C . GLY A 1 102 ? 15.399 8.875 1.672 1.00 93.62 102 GLY A C 1
ATOM 865 O O . GLY A 1 102 ? 14.998 8.901 0.511 1.00 93.62 102 GLY A O 1
ATOM 866 N N . ARG A 1 103 ? 16.664 8.544 1.955 1.00 96.12 103 ARG A N 1
ATOM 867 C CA . ARG A 1 103 ? 17.661 8.198 0.924 1.00 96.12 103 ARG A CA 1
ATOM 868 C C . ARG A 1 103 ? 17.253 6.947 0.140 1.00 96.12 103 ARG A C 1
ATOM 870 O O . ARG A 1 103 ? 16.743 5.993 0.726 1.00 96.12 103 ARG A O 1
ATOM 877 N N . ARG A 1 104 ? 17.621 6.885 -1.147 1.00 95.44 104 ARG A N 1
ATOM 878 C CA . ARG A 1 104 ? 17.335 5.748 -2.043 1.00 95.44 104 ARG A CA 1
ATOM 879 C C . ARG A 1 104 ? 17.726 4.384 -1.464 1.00 95.44 104 ARG A C 1
ATOM 881 O O . ARG A 1 104 ? 16.957 3.436 -1.563 1.00 95.44 104 ARG A O 1
ATOM 888 N N . ARG A 1 105 ? 18.907 4.270 -0.846 1.00 96.44 105 ARG A N 1
ATOM 889 C CA . ARG A 1 105 ? 19.359 3.016 -0.213 1.00 96.44 105 ARG A CA 1
ATOM 890 C C . ARG A 1 105 ? 18.390 2.551 0.880 1.00 96.44 105 ARG A C 1
ATOM 892 O O . ARG A 1 105 ? 18.052 1.376 0.926 1.00 96.44 105 ARG A O 1
ATOM 899 N N . ASN A 1 106 ? 17.918 3.476 1.714 1.00 97.44 106 ASN A N 1
ATOM 900 C CA . ASN A 1 106 ? 16.981 3.171 2.795 1.00 97.44 106 ASN A CA 1
ATOM 901 C C . ASN A 1 106 ? 15.588 2.861 2.243 1.00 97.44 106 ASN A C 1
ATOM 903 O O . ASN A 1 106 ? 14.928 1.959 2.748 1.00 97.44 106 ASN A O 1
ATOM 907 N N . PHE A 1 107 ? 15.179 3.549 1.170 1.00 97.38 107 PHE A N 1
ATOM 908 C CA . PHE A 1 107 ? 13.955 3.224 0.443 1.00 97.38 107 PHE A CA 1
ATOM 909 C C . PHE A 1 107 ? 13.982 1.784 -0.079 1.00 97.38 107 PHE A C 1
ATOM 911 O O . PHE A 1 107 ? 13.039 1.044 0.167 1.00 97.38 107 PHE A O 1
ATOM 918 N N . LYS A 1 108 ? 15.077 1.345 -0.717 1.00 97.69 108 LYS A N 1
ATOM 919 C CA . LYS A 1 108 ? 15.221 -0.046 -1.182 1.00 97.69 108 LYS A CA 1
ATOM 920 C C . LYS A 1 108 ? 15.146 -1.054 -0.033 1.00 97.69 108 LYS A C 1
ATOM 922 O O . LYS A 1 108 ? 14.483 -2.073 -0.181 1.00 97.69 108 LYS A O 1
ATOM 927 N N . SER A 1 109 ? 15.766 -0.765 1.114 1.00 97.25 109 SER A N 1
ATOM 928 C CA . SER A 1 109 ? 15.654 -1.622 2.303 1.00 97.25 109 SER A CA 1
ATOM 929 C C . SER A 1 109 ? 14.220 -1.691 2.841 1.00 97.25 109 SER A C 1
ATOM 931 O O . SER A 1 109 ? 13.744 -2.772 3.178 1.00 97.25 109 SER A O 1
ATOM 933 N N . ALA A 1 110 ? 13.512 -0.559 2.894 1.00 97.31 110 ALA A N 1
ATOM 934 C CA . ALA A 1 110 ? 12.113 -0.509 3.315 1.00 97.31 110 ALA A CA 1
ATOM 935 C C . ALA A 1 110 ? 11.191 -1.235 2.321 1.00 97.31 110 ALA A C 1
ATOM 937 O O . ALA A 1 110 ? 10.311 -1.985 2.736 1.00 97.31 110 ALA A O 1
ATOM 938 N N . LEU A 1 111 ? 11.438 -1.075 1.018 1.00 98.25 111 LEU A N 1
ATOM 939 C CA . LEU A 1 111 ? 10.721 -1.768 -0.049 1.00 98.25 111 LEU A CA 1
ATOM 940 C C . LEU A 1 111 ? 10.936 -3.281 0.037 1.00 98.25 111 LEU A C 1
ATOM 942 O O . LEU A 1 111 ? 9.978 -4.037 -0.066 1.00 98.25 111 LEU A O 1
ATOM 946 N N . ALA A 1 112 ? 12.168 -3.724 0.296 1.00 98.31 112 ALA A N 1
ATOM 947 C CA . ALA A 1 112 ? 12.474 -5.135 0.499 1.00 98.31 112 ALA A CA 1
ATOM 948 C C . ALA A 1 112 ? 11.706 -5.723 1.693 1.00 98.31 112 ALA A C 1
ATOM 950 O O . ALA A 1 112 ? 11.125 -6.801 1.579 1.00 98.31 112 ALA A O 1
ATOM 951 N N . ALA A 1 113 ? 11.656 -4.998 2.816 1.00 98.19 113 ALA A N 1
ATOM 952 C CA . ALA A 1 113 ? 10.885 -5.404 3.990 1.00 98.19 113 ALA A CA 1
ATOM 953 C C . ALA A 1 113 ? 9.376 -5.458 3.698 1.00 98.19 113 ALA A C 1
ATOM 955 O O . ALA A 1 113 ? 8.709 -6.415 4.091 1.00 98.19 113 ALA A O 1
ATOM 956 N N . ALA A 1 114 ? 8.855 -4.475 2.959 1.00 98.38 114 ALA A N 1
ATOM 957 C CA . ALA A 1 114 ? 7.463 -4.444 2.534 1.00 98.38 114 ALA A CA 1
ATOM 958 C C . ALA A 1 114 ? 7.119 -5.641 1.635 1.00 98.38 114 ALA A C 1
ATOM 960 O O . ALA A 1 114 ? 6.149 -6.346 1.898 1.00 98.38 114 ALA A O 1
ATOM 961 N N . CYS A 1 115 ? 7.933 -5.922 0.616 1.00 98.56 115 CYS A N 1
ATOM 962 C CA . CYS A 1 115 ? 7.728 -7.070 -0.261 1.00 98.56 115 CYS A CA 1
ATOM 963 C C . CYS A 1 115 ? 7.841 -8.405 0.490 1.00 98.56 115 CYS A C 1
ATOM 965 O O . CYS A 1 115 ? 7.051 -9.309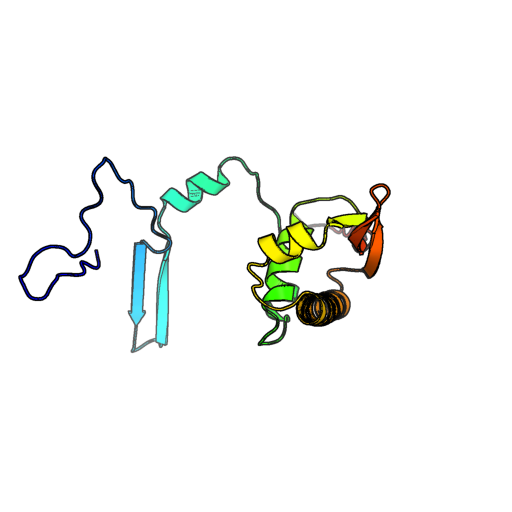 0.235 1.00 98.56 115 CYS A O 1
ATOM 967 N N . ALA A 1 116 ? 8.776 -8.536 1.437 1.00 98.44 116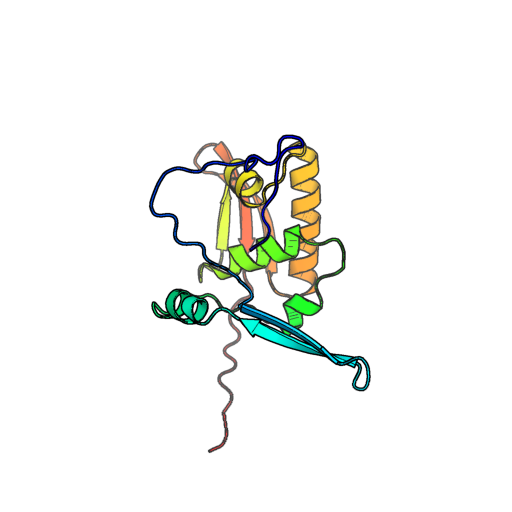 ALA A N 1
ATOM 968 C CA . ALA A 1 116 ? 8.884 -9.731 2.274 1.00 98.44 116 ALA A CA 1
ATOM 969 C C . ALA A 1 116 ? 7.619 -9.959 3.119 1.00 98.44 116 ALA A C 1
ATOM 971 O O . ALA A 1 116 ? 7.152 -11.090 3.237 1.00 98.44 116 ALA A O 1
ATOM 972 N N . GLU A 1 117 ? 7.025 -8.890 3.656 1.00 98.62 117 GLU A N 1
ATOM 973 C CA . GLU A 1 117 ? 5.756 -8.970 4.383 1.00 98.62 117 GLU A CA 1
ATOM 974 C C . GLU A 1 117 ? 4.592 -9.380 3.468 1.00 98.62 117 GLU A C 1
ATOM 976 O O . GLU A 1 117 ? 3.758 -10.195 3.861 1.00 98.62 117 GLU A O 1
ATOM 981 N N . LEU A 1 118 ? 4.552 -8.876 2.231 1.00 98.31 118 LEU A N 1
ATOM 982 C CA . LEU A 1 118 ? 3.538 -9.277 1.253 1.00 98.31 118 LEU A CA 1
ATOM 983 C C . LEU A 1 118 ? 3.710 -10.729 0.779 1.00 98.31 118 LEU A C 1
ATOM 985 O O . LEU A 1 118 ? 2.704 -11.400 0.554 1.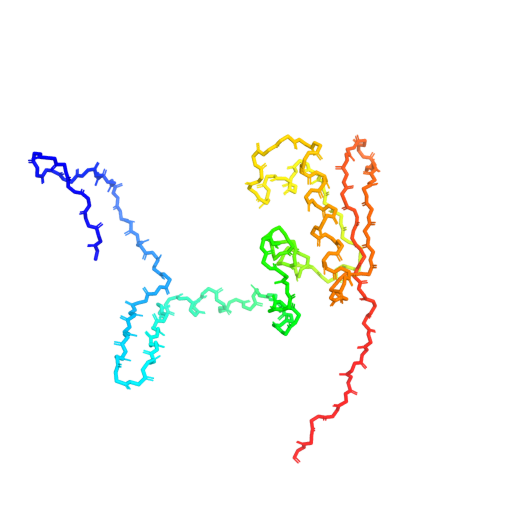00 98.31 118 LEU A O 1
ATOM 989 N N . ILE A 1 119 ? 4.945 -11.232 0.671 1.00 98.44 119 ILE A N 1
ATOM 990 C CA . ILE A 1 119 ? 5.219 -12.655 0.401 1.00 98.44 119 ILE A CA 1
ATOM 991 C C . ILE A 1 119 ? 4.746 -13.522 1.565 1.00 98.44 119 ILE A C 1
ATOM 993 O O . ILE A 1 119 ? 4.080 -14.526 1.342 1.00 98.44 119 ILE A O 1
ATOM 997 N N . ARG A 1 120 ? 5.045 -13.128 2.812 1.00 98.19 120 ARG A N 1
ATOM 998 C CA . ARG A 1 120 ? 4.628 -13.866 4.018 1.00 98.19 120 ARG A CA 1
ATOM 999 C C . ARG A 1 120 ? 3.114 -14.094 4.070 1.00 98.19 120 ARG A C 1
ATOM 1001 O O . ARG A 1 120 ? 2.667 -15.083 4.636 1.00 98.19 120 ARG A O 1
ATOM 1008 N N . LEU A 1 121 ? 2.346 -13.156 3.523 1.00 97.81 121 LEU A N 1
ATOM 1009 C CA . LEU A 1 121 ? 0.884 -13.192 3.463 1.00 97.81 121 LEU A CA 1
ATOM 1010 C C . LEU A 1 121 ? 0.345 -13.721 2.130 1.00 97.81 121 LEU A C 1
ATOM 1012 O O . LEU A 1 121 ? -0.860 -13.655 1.887 1.00 97.81 121 LEU A O 1
ATOM 1016 N N . GLU A 1 122 ? 1.225 -14.201 1.248 1.00 96.88 122 GLU A N 1
ATOM 1017 C CA . GLU A 1 122 ? 0.871 -14.731 -0.069 1.00 96.88 122 GLU A CA 1
ATOM 1018 C C . GLU A 1 122 ? 0.045 -13.727 -0.893 1.00 96.88 122 GLU A C 1
ATOM 1020 O O . GLU A 1 122 ? -0.893 -14.089 -1.603 1.00 96.88 122 GLU A O 1
ATOM 1025 N N . ILE A 1 123 ? 0.326 -12.431 -0.728 1.00 96.00 123 ILE A N 1
ATOM 1026 C CA . ILE A 1 123 ? -0.263 -11.348 -1.528 1.00 96.00 123 ILE A CA 1
ATOM 1027 C C . ILE A 1 123 ? 0.516 -11.220 -2.838 1.00 96.00 123 ILE A C 1
ATOM 1029 O O . ILE A 1 123 ? -0.069 -11.006 -3.895 1.00 96.00 123 ILE A O 1
ATOM 1033 N N . ILE A 1 124 ? 1.839 -11.376 -2.763 1.00 97.19 124 ILE A N 1
ATOM 1034 C CA . ILE A 1 124 ? 2.735 -11.471 -3.917 1.00 97.19 124 ILE A CA 1
ATOM 1035 C C . ILE A 1 124 ? 3.515 -12.783 -3.822 1.00 97.19 124 ILE A C 1
ATOM 1037 O O . ILE A 1 124 ? 3.771 -13.281 -2.729 1.00 97.19 124 ILE A O 1
ATOM 1041 N N . GLN A 1 125 ? 3.910 -13.338 -4.961 1.00 97.94 125 GLN A N 1
ATOM 1042 C CA . GLN A 1 125 ? 4.701 -14.564 -5.035 1.00 97.94 125 GLN A CA 1
ATOM 1043 C C . GLN A 1 125 ? 6.205 -14.280 -4.967 1.00 97.94 125 GLN A C 1
ATOM 1045 O O . GLN A 1 125 ? 6.951 -14.991 -4.300 1.00 97.94 125 GLN A O 1
ATOM 1050 N N . ALA A 1 126 ? 6.661 -13.252 -5.680 1.00 98.19 126 ALA A N 1
ATOM 1051 C CA . ALA A 1 126 ? 8.071 -12.901 -5.763 1.00 98.19 126 ALA A CA 1
ATOM 1052 C C . ALA A 1 126 ? 8.239 -11.419 -6.091 1.00 98.19 126 ALA A C 1
ATOM 1054 O O . ALA A 1 126 ? 7.316 -10.755 -6.567 1.00 98.19 126 ALA A O 1
ATOM 1055 N N . TRP A 1 127 ? 9.446 -10.910 -5.877 1.00 98.50 127 TRP A N 1
ATOM 1056 C CA . TRP A 1 127 ? 9.844 -9.588 -6.338 1.00 98.50 127 TRP A CA 1
ATOM 1057 C C . TRP A 1 127 ? 11.339 -9.563 -6.649 1.00 98.50 127 TRP A C 1
ATOM 1059 O O . TRP A 1 127 ? 12.107 -10.371 -6.124 1.00 98.50 127 TRP A O 1
ATOM 1069 N N . LYS A 1 128 ? 11.758 -8.616 -7.486 1.00 98.25 128 LYS A N 1
ATOM 1070 C CA . LYS A 1 128 ? 13.174 -8.294 -7.691 1.00 98.25 128 LYS A CA 1
ATOM 1071 C C . LYS A 1 128 ? 13.331 -6.838 -8.110 1.00 98.25 128 LYS A C 1
ATOM 1073 O O . LYS A 1 128 ? 12.436 -6.282 -8.742 1.00 98.25 128 LYS A O 1
ATOM 1078 N N . ILE A 1 129 ? 14.476 -6.241 -7.801 1.00 98.00 129 ILE A N 1
ATOM 1079 C CA . ILE A 1 129 ? 14.895 -4.989 -8.440 1.00 98.00 129 ILE A CA 1
ATOM 1080 C C . ILE A 1 129 ? 15.692 -5.352 -9.691 1.00 98.00 129 ILE A C 1
ATOM 1082 O O . ILE A 1 129 ? 16.587 -6.193 -9.637 1.00 98.00 129 ILE A O 1
ATOM 1086 N N . GLU A 1 130 ? 15.343 -4.741 -10.814 1.00 97.56 130 GLU A N 1
ATOM 1087 C CA . GLU A 1 130 ? 16.001 -4.931 -12.103 1.00 97.56 130 GLU A CA 1
ATOM 1088 C C . GLU A 1 130 ? 16.240 -3.591 -12.800 1.00 97.56 130 GLU A C 1
ATOM 1090 O O . GLU A 1 130 ? 15.731 -2.552 -12.376 1.00 97.56 130 GLU A O 1
ATOM 1095 N N . ILE A 1 131 ? 17.022 -3.629 -13.876 1.00 97.56 131 ILE A N 1
ATOM 1096 C CA . ILE A 1 131 ? 17.204 -2.497 -14.780 1.00 97.56 131 ILE A CA 1
ATOM 1097 C C . ILE A 1 131 ? 16.219 -2.647 -15.940 1.00 97.56 131 ILE A C 1
ATOM 1099 O O . ILE A 1 131 ? 16.106 -3.721 -16.533 1.00 97.56 131 ILE A O 1
ATOM 1103 N N . SER A 1 132 ? 15.482 -1.582 -16.235 1.00 94.00 132 SER A N 1
ATOM 1104 C CA . SER A 1 132 ? 14.520 -1.528 -17.330 1.00 94.00 132 SER A CA 1
ATOM 1105 C C . SER A 1 132 ? 15.216 -1.435 -18.692 1.00 94.00 132 SER A C 1
ATOM 1107 O O . SER A 1 132 ? 16.411 -1.162 -18.798 1.00 94.00 132 SER A O 1
ATOM 1109 N N . THR A 1 133 ? 14.440 -1.574 -19.767 1.00 92.50 133 THR A N 1
ATOM 1110 C CA . THR A 1 133 ? 14.905 -1.337 -21.146 1.00 92.50 133 THR A CA 1
ATOM 1111 C C . THR A 1 133 ? 15.379 0.099 -21.389 1.00 92.50 133 THR A C 1
ATOM 1113 O O . THR A 1 133 ? 16.052 0.361 -22.380 1.00 92.50 133 THR A O 1
ATOM 1116 N N . ARG A 1 134 ? 15.049 1.027 -20.482 1.00 93.12 134 ARG A N 1
ATOM 1117 C CA . ARG A 1 134 ? 15.473 2.433 -20.498 1.00 93.12 134 ARG A CA 1
ATOM 1118 C C . ARG A 1 134 ? 16.647 2.715 -19.554 1.00 93.12 134 ARG A C 1
ATOM 1120 O O . ARG A 1 134 ? 16.916 3.872 -19.262 1.00 93.12 134 ARG A O 1
ATOM 1127 N N . SER A 1 135 ? 17.334 1.678 -19.070 1.00 94.44 135 SER A N 1
ATOM 1128 C CA . SER A 1 135 ? 18.452 1.790 -18.121 1.00 94.44 135 SER A CA 1
ATOM 1129 C C . SER A 1 135 ? 18.074 2.410 -16.767 1.00 94.44 135 SER A C 1
ATOM 1131 O O . SER A 1 135 ? 18.925 2.960 -16.071 1.00 94.44 135 SER A O 1
ATOM 1133 N N . GLU A 1 136 ? 16.806 2.299 -16.367 1.00 96.12 136 GLU A N 1
ATOM 1134 C CA . GLU A 1 136 ? 16.304 2.804 -15.084 1.00 96.12 136 GLU A CA 1
ATOM 1135 C C . GLU A 1 136 ? 16.083 1.662 -14.093 1.00 96.12 136 GLU A C 1
ATOM 1137 O O . GLU A 1 136 ? 15.667 0.570 -14.477 1.00 96.12 136 GLU A O 1
ATOM 1142 N N . GLU A 1 137 ? 16.294 1.910 -12.801 1.00 97.75 137 GLU A N 1
ATOM 1143 C CA . GLU A 1 137 ? 15.951 0.920 -11.781 1.00 97.75 137 GLU A CA 1
ATOM 1144 C C . GLU A 1 137 ? 14.433 0.799 -11.614 1.00 97.75 137 GLU A C 1
ATOM 1146 O O . GLU A 1 137 ? 13.724 1.793 -11.433 1.00 97.75 137 GLU A O 1
ATOM 1151 N N . GLN A 1 138 ? 13.939 -0.433 -11.581 1.00 98.19 138 GLN A N 1
ATOM 1152 C CA . GLN A 1 138 ? 12.539 -0.743 -11.320 1.00 98.19 138 GLN A CA 1
ATOM 1153 C C . GLN A 1 138 ? 12.405 -1.941 -10.385 1.00 98.19 138 GLN A C 1
ATOM 1155 O O . GLN A 1 138 ? 13.283 -2.801 -10.327 1.00 98.19 138 GLN A O 1
ATOM 1160 N N . VAL A 1 139 ? 11.288 -2.023 -9.668 1.00 98.25 139 VAL A N 1
ATOM 1161 C CA . VAL A 1 139 ? 10.872 -3.257 -9.002 1.00 98.25 139 VAL A CA 1
ATOM 1162 C C . VAL A 1 139 ? 9.908 -4.010 -9.909 1.00 98.25 139 VAL A C 1
ATOM 1164 O O . VAL A 1 139 ? 8.947 -3.432 -10.411 1.00 98.25 139 VAL A O 1
ATOM 1167 N N . ALA A 1 140 ? 10.171 -5.295 -10.116 1.00 98.06 140 ALA A N 1
ATOM 1168 C CA . ALA A 1 140 ? 9.234 -6.239 -10.700 1.00 98.06 140 ALA A CA 1
ATOM 1169 C C . ALA A 1 140 ? 8.597 -7.065 -9.576 1.00 98.06 140 ALA A C 1
ATOM 1171 O O . ALA A 1 140 ? 9.303 -7.530 -8.677 1.00 98.06 140 ALA A O 1
ATOM 1172 N N . ILE A 1 141 ? 7.278 -7.230 -9.622 1.00 98.12 141 ILE A N 1
ATOM 1173 C CA . ILE A 1 141 ? 6.468 -7.948 -8.634 1.00 98.12 141 ILE A CA 1
ATOM 1174 C C . ILE A 1 141 ? 5.644 -9.004 -9.367 1.00 98.12 141 ILE A C 1
ATOM 1176 O O . ILE A 1 141 ? 4.965 -8.689 -10.341 1.00 98.12 141 ILE A O 1
ATOM 1180 N N . TRP A 1 142 ? 5.692 -10.244 -8.885 1.00 97.69 142 TRP A N 1
ATOM 1181 C CA . TRP A 1 142 ? 4.899 -11.360 -9.394 1.00 97.69 142 TRP A CA 1
ATOM 1182 C C . TRP A 1 142 ? 3.719 -11.595 -8.471 1.00 97.69 142 TRP A C 1
ATOM 1184 O O . TRP A 1 142 ? 3.905 -11.833 -7.276 1.00 97.69 142 TRP A O 1
ATOM 1194 N N . LEU A 1 143 ? 2.517 -11.556 -9.026 1.00 95.25 143 LEU A N 1
ATOM 1195 C CA . LEU A 1 143 ? 1.306 -11.945 -8.322 1.00 95.25 143 LEU A CA 1
ATOM 1196 C C . LEU A 1 143 ? 1.150 -13.472 -8.293 1.00 95.25 143 LEU A C 1
ATOM 1198 O O . LEU A 1 143 ? 1.597 -14.145 -9.228 1.00 95.25 143 LEU A O 1
ATOM 1202 N N . PRO A 1 144 ? 0.503 -14.036 -7.256 1.00 92.00 144 PRO A N 1
ATOM 1203 C CA . PRO A 1 144 ? 0.143 -15.445 -7.242 1.00 92.00 144 PRO A CA 1
ATOM 1204 C C . PRO A 1 144 ? -0.700 -15.794 -8.474 1.00 92.00 144 PRO A C 1
ATOM 1206 O O . PRO A 1 144 ? -1.562 -15.021 -8.899 1.00 92.00 144 PRO A O 1
ATOM 1209 N N . GLY A 1 145 ? -0.466 -16.971 -9.055 1.00 80.81 145 GLY A N 1
ATOM 1210 C CA . GLY A 1 145 ? -1.361 -17.501 -10.079 1.00 80.81 145 GLY A CA 1
ATOM 1211 C C . GLY A 1 145 ? -2.756 -17.712 -9.492 1.00 80.81 145 GLY A C 1
ATOM 1212 O O . GLY A 1 145 ? -2.889 -18.190 -8.368 1.00 80.81 145 GLY A O 1
ATOM 1213 N N . THR A 1 146 ? -3.799 -17.361 -10.240 1.00 60.28 146 THR A N 1
ATOM 1214 C CA . THR A 1 146 ? -5.182 -17.608 -9.829 1.00 60.28 146 THR A CA 1
ATOM 1215 C C . THR A 1 146 ? -5.387 -19.114 -9.639 1.00 60.28 146 THR A C 1
ATOM 1217 O O . THR A 1 146 ? -5.383 -19.860 -10.616 1.00 60.28 146 THR A O 1
ATOM 1220 N N . GLN A 1 147 ? -5.574 -19.578 -8.402 1.00 44.97 147 GLN A N 1
ATOM 1221 C CA . GLN A 1 147 ? -6.371 -20.782 -8.186 1.00 44.97 147 GLN A CA 1
ATOM 1222 C C . GLN A 1 147 ? -7.825 -20.340 -8.294 1.00 44.97 147 GLN A C 1
ATOM 1224 O O . GLN A 1 147 ? -8.318 -19.580 -7.462 1.00 44.97 147 GLN A O 1
ATOM 1229 N N . SER A 1 148 ? -8.494 -20.752 -9.366 1.00 34.41 148 SER A N 1
ATOM 1230 C CA . SER A 1 148 ? -9.929 -20.556 -9.524 1.00 34.41 148 SER A CA 1
ATOM 1231 C C . SER A 1 148 ? -10.661 -21.337 -8.434 1.00 34.41 148 SER A C 1
ATOM 1233 O O . SER A 1 148 ? -10.969 -22.510 -8.610 1.00 34.41 148 SER A O 1
ATOM 1235 N N . VAL A 1 149 ? -10.965 -20.694 -7.310 1.00 40.94 149 VAL A N 1
ATOM 1236 C CA . VAL A 1 149 ? -11.990 -21.175 -6.376 1.00 40.94 149 VAL A CA 1
ATOM 1237 C C . VAL A 1 149 ? -13.350 -20.741 -6.925 1.00 40.94 149 VAL A C 1
ATOM 1239 O O . VAL A 1 149 ? -13.982 -19.806 -6.449 1.00 40.94 149 VAL A O 1
ATOM 1242 N N . LEU A 1 150 ? -13.782 -21.406 -7.997 1.00 43.00 150 LEU A N 1
ATOM 1243 C CA . LEU A 1 150 ? -15.200 -21.503 -8.333 1.00 43.00 150 LEU A CA 1
ATOM 1244 C C . LEU A 1 150 ? -15.730 -22.740 -7.607 1.00 43.00 150 LEU A C 1
ATOM 1246 O O . LEU A 1 150 ? -15.700 -23.846 -8.137 1.00 43.00 150 LEU A O 1
ATOM 1250 N N . GLY A 1 151 ? -16.151 -22.545 -6.360 1.00 36.31 151 GLY A N 1
ATOM 1251 C CA . GLY A 1 151 ? -16.785 -23.563 -5.530 1.00 36.31 151 GLY A CA 1
ATOM 1252 C C . GLY A 1 151 ? -18.045 -22.998 -4.888 1.00 36.31 151 GLY A C 1
ATOM 1253 O O . GLY A 1 151 ? -17.974 -22.440 -3.803 1.00 36.31 151 GLY A O 1
ATOM 1254 N N . CYS A 1 152 ? -19.153 -23.108 -5.623 1.00 37.06 152 CYS A N 1
ATOM 1255 C CA . CYS A 1 152 ? -20.553 -23.159 -5.187 1.00 37.06 152 CYS A CA 1
ATOM 1256 C C . CYS A 1 152 ? -20.983 -22.342 -3.949 1.00 37.06 152 CYS A C 1
ATOM 1258 O O . CYS A 1 152 ? -20.784 -22.759 -2.811 1.00 37.06 152 CYS A O 1
ATOM 1260 N N . LEU A 1 153 ? -21.754 -21.274 -4.185 1.00 33.41 153 LEU A N 1
ATOM 1261 C CA . LEU A 1 153 ? -22.795 -20.851 -3.242 1.00 33.41 153 LEU A CA 1
ATOM 1262 C C . LEU A 1 153 ? -23.993 -21.809 -3.399 1.00 33.41 153 LEU A C 1
ATOM 1264 O O . LEU A 1 153 ? -24.466 -21.958 -4.529 1.00 33.41 153 LEU A O 1
ATOM 1268 N N . PRO A 1 154 ? -24.482 -22.474 -2.337 1.00 46.56 154 PRO A N 1
ATOM 1269 C CA . PRO A 1 154 ? -25.752 -23.181 -2.406 1.00 46.56 154 PRO A CA 1
ATOM 1270 C C . PRO A 1 154 ? -26.905 -22.168 -2.443 1.00 46.56 154 PRO A C 1
ATOM 1272 O O . PRO A 1 154 ? -26.908 -21.190 -1.693 1.00 46.56 154 PRO A O 1
ATOM 1275 N N . THR A 1 155 ? -27.841 -22.410 -3.361 1.00 59.41 155 THR A N 1
ATOM 1276 C CA . THR A 1 155 ? -29.201 -21.843 -3.394 1.00 59.41 155 THR A CA 1
ATOM 1277 C C . THR A 1 155 ? -30.012 -22.241 -2.176 1.00 59.41 155 THR A C 1
ATOM 1279 O O . THR A 1 155 ? -29.878 -23.420 -1.771 1.00 59.41 155 THR A O 1
#

Secondary structure (DSSP, 8-state):
--PPBPTTSSBS----S------SEEEEEEETTTTEEEEEEPTHHHHHTTT-------HHHHHTSPTT-HHHHHHHHHHTT---SEEEEEHHHHHHHTT--S-HHHHHHHHHHHHHHHHHTTS-SEEEEEE-TTS-EEEEEEPPP----------

Sequence (155 aa):
MVEARQPDGKLKYKCGGDFKTFNILREYEFNAETEEHTIELDPRWVLLFGAREYELIDWHKRLQIRRGQDMAKSLQRLVATSNERIQRYNLDWLQSKMVYTGRRRNFKSALAAACAELIRLEIIQAWKIEISTRSEEQVAIWLPGTQSVLGCLPT

Radius of gyration: 21.41 Å; chains: 1; bounding box: 49×63×50 Å

Foldseek 3Di:
DDFDADPVRHTPDDDDDPDDDQDQWPDWDADPVVRDIDTHGDPVVVVVCPVVQDFDDDVVLLVPQDPPLVVLNLVLRVVRNDPDQKDKFFQVRSCVSSVPPDDSVVSVVSVVVSVVSCCVSLQWVDKDWDQDPVRTIMMITGHDDDPPPPDDDDD

pLDDT: mean 84.83, std 18.12, range [33.41, 98.62]

Organism: NCBI:txid410659

=== Feature glossary ===
Feature key, reading from the visual/contextual features back to the raw sequence:

Rendered structure images. Six rendered views show the 3D structure from the faces of a cube — i.e. along ±x, ±y, ±z. Rendering representation is drawn randomly per protein from cartoon (secondary-structure ribbons), sticks (backbone bonds), or molecular surface; coloring is either N→C rainbow (blue at the N-terminus through red at the C-terminus) or one color per chain.

Contact-map, Ramachandran, and PAE plots. The contact map is a binary N×N matrix image: pixel (i, j) is dark where Cα_i and Cα_j are within 8 Å and |i−j|>4. Because the |i−j|>4 filter removes local helical contacts, off-diagonal stripes parallel to the main diagonal indicate parallel β-sheets; stripes perpendicular to it indicate antiparallel β-sheets. The Ramachandran plot scatters every residue's (φ, ψ) pair against the sterically allowed regions. The PAE heatmap renders the predicted-aligned-error matrix.

InterPro / GO / CATH / organism. Database cross-references. InterPro integrates a dozen domain/family signature databases into unified entries with residue-range hits. GO terms attach function/process/location labels with evidence codes. CATH codes position the fold in a four-level structural taxonomy. Organism is the NCBI-taxonomy species name.

Nearest PDB structures. The Foldseek neighbor list gives the closest experimentally determined structures in the PDB, ranked by structural alignment. TM-score near 1 means near-identical fold; near 0.3 means only rough topology match. This is how one finds what a novel AlphaFold prediction most resembles in the solved-structure universe.

Predicted aligned error. PAE(i, j) answers: if I align the predicted and true structures on residue i, how far off (in Å) do I expect residue j to be? A block-diagonal PAE matrix with low values on the blocks and high values off-diagonal is the signature of a multi-domain protein with confidently predicted domains but uncertain inter-domain orientation.

Solvent-accessible surface area. Accessible surface area quantifies burial. A residue with SASA near zero is packed into the hydrophobic core; one with SASA >100 Å² sits on the surface. Computed here via the Shrake–Rupley numerical algorithm with a 1.4 Å probe.

B-factor. B-factor (Debye–Waller factor) reflects atomic displacement in the crystal lattice. It is an experimental observable (units Å²), not a prediction; low values mean the atom is pinned down, high values mean it moves or is heterogeneous across the crystal.

pLDDT. For AlphaFold models, the B-factor field carries pLDDT — the model's own estimate of local accuracy on a 0–100 scale. Regions with pLDDT<50 should be treated as essentially unmodeled; they often correspond to intrinsically disordered segments.

Backbone torsions (φ/ψ). φ (phi) and ψ (psi) are the two rotatable backbone dihedrals per residue: φ is the C(i-1)–N–Cα–C torsion, ψ is the N–Cα–C–N(i+1) torsion, both in degrees on (−180°, 180°]. α-helical residues cluster near (−60°, −45°); β-strand residues near (−120°, +130°). A Ramachandran plot is simply a scatter of (φ, ψ) for every residue.

Radius of gyration, Cα contacts, bounding box. Radius of gyration (Rg) is the root-mean-square distance of Cα atoms from their centroid — a single number for overall size and compactness. A globular domain of N residues has Rg ≈ 2.2·N^0.38 Å; an extended or disordered chain has a much larger Rg. The Cα contact count is the number of residue pairs whose Cα atoms are within 8 Å and are more than four positions apart in sequence — a standard proxy for tertiary packing density. The bounding box is the smallest axis-aligned box enclosing all Cα atoms.

Secondary structure (3-state, P-SEA). Three-state secondary structure (P-SEA) collapses the eight DSSP classes into helix (a), strand (b), and coil (c). P-SEA assigns these from Cα geometry alone — distances and angles — without requiring backbone oxygens, so it works on any Cα trace.

Secondary structure (8-state, DSSP). DSSP 8-state secondary structure assigns each residue one of H (α-helix), G (3₁₀-helix), I (π-helix), E (extended β-strand), B (isolated β-bridge), T (hydrogen-bonded turn), S (bend), or '-' (coil). The assignment is computed from backbone hydrogen-bond geometry via the Kabsch–Sander algorithm.

Foldseek 3Di. A 3Di character summarizes, for each residue, the relative orientation of the Cα frame of its nearest spatial neighbor. Because it encodes fold topology rather than chemistry, 3Di alignments detect remote structural similarity that sequence alignment misses.

mmCIF coordinates. The mmCIF block holds the 3D Cartesian coordinates of each backbone atom (N, Cα, C, O) in ångströms. mmCIF is the PDB's canonical archive format — a tagged-loop text representation of the atomic model.

Sequence. Sequence gives the chain of amino acids in standard one-letter code (A=alanine, C=cysteine, …, Y=tyrosine), read N→C. It is the only feature that is directly encoded by the gene; all structural features are derived from the folded form of this sequence.